Protein AF-A0A443RTS2-F1 (afdb_monomer_lite)

InterPro domains:
  IPR002569 Peptide methionine sulphoxide reductase MsrA domain [PF01625] (3-49)
  IPR036509 Peptide methionine sulphoxide reductase MsrA superfamily [G3DSA:3.30.1060.10] (1-105)

Organism: NCBI:txid299467

Foldseek 3Di:
DDPVQVVDPDHDPDDDDDDDDDDDDDLCVQLVLCVVVVVLVVVVVQDSVCCNVDPVNVVLSVLLVLPDDLVRLVVVCVVVVNDPVNSVSSVVSNVVVVCVVVVVD

Structure (mmCIF, N/CA/C/O backbone):
data_AF-A0A443RTS2-F1
#
_entry.id   AF-A0A443RTS2-F1
#
loop_
_atom_site.group_PDB
_atom_site.id
_atom_site.type_symbol
_atom_site.label_atom_id
_atom_site.label_alt_id
_atom_site.label_comp_id
_atom_site.label_asym_id
_atom_site.label_entity_id
_atom_site.label_seq_id
_atom_site.pdbx_PDB_ins_code
_atom_site.Cartn_x
_atom_site.Cartn_y
_atom_site.Cartn_z
_atom_site.occupancy
_atom_site.B_iso_or_equiv
_atom_site.auth_seq_id
_atom_site.auth_comp_id
_atom_site.auth_asym_id
_atom_site.auth_atom_id
_atom_site.pdbx_PDB_model_num
ATOM 1 N N . MET A 1 1 ? 28.477 8.023 -22.417 1.00 58.47 1 MET A N 1
ATOM 2 C CA . MET A 1 1 ? 28.130 7.795 -20.995 1.00 58.47 1 MET A CA 1
ATOM 3 C C . MET A 1 1 ? 27.649 9.094 -20.370 1.00 58.47 1 MET A C 1
ATOM 5 O O . MET A 1 1 ? 28.337 10.105 -20.501 1.00 58.47 1 MET A O 1
ATOM 9 N N . THR A 1 2 ? 26.483 9.078 -19.724 1.00 67.88 2 THR A N 1
ATOM 10 C CA . THR A 1 2 ? 25.931 10.220 -18.971 1.00 67.88 2 THR A CA 1
ATOM 11 C C . THR A 1 2 ? 26.796 10.544 -17.741 1.00 67.88 2 THR A C 1
ATOM 13 O O . THR A 1 2 ? 27.554 9.694 -17.273 1.00 67.88 2 THR A O 1
ATOM 16 N N . LYS A 1 3 ? 26.722 11.777 -17.208 1.00 69.69 3 LYS A N 1
ATOM 17 C CA . LYS A 1 3 ? 27.511 12.218 -16.030 1.00 69.69 3 LYS A CA 1
ATOM 18 C C . LYS A 1 3 ? 27.351 11.281 -14.817 1.00 69.69 3 LYS A C 1
ATOM 20 O O . LYS A 1 3 ? 28.339 10.981 -14.158 1.00 69.69 3 LYS A O 1
ATOM 25 N N . GLU A 1 4 ? 26.144 10.767 -14.592 1.00 72.62 4 GLU A N 1
ATOM 26 C CA . GLU A 1 4 ? 25.805 9.773 -13.557 1.00 72.62 4 GLU A CA 1
ATOM 27 C C . GLU A 1 4 ? 26.571 8.447 -13.715 1.00 72.62 4 GLU A C 1
ATOM 29 O O . GLU A 1 4 ? 27.114 7.917 -12.751 1.00 72.62 4 GLU A O 1
ATOM 34 N N . GLN A 1 5 ? 26.707 7.930 -14.941 1.00 66.44 5 GLN A N 1
ATOM 35 C CA . GLN A 1 5 ? 27.387 6.652 -15.196 1.00 66.44 5 GLN A CA 1
ATOM 36 C C . GLN A 1 5 ? 28.891 6.707 -14.902 1.00 66.44 5 GLN A C 1
ATOM 38 O O . GLN A 1 5 ? 29.490 5.684 -14.596 1.00 66.44 5 GLN A O 1
ATOM 43 N N . LYS A 1 6 ? 29.506 7.895 -14.969 1.00 69.69 6 LYS A N 1
ATOM 44 C CA . LYS A 1 6 ? 30.932 8.089 -14.659 1.00 69.69 6 LYS A CA 1
ATOM 45 C C . LYS A 1 6 ? 31.234 8.047 -13.154 1.00 69.69 6 LYS A C 1
ATOM 47 O O . LYS A 1 6 ? 32.394 7.916 -12.781 1.00 69.69 6 LYS A O 1
ATOM 52 N N . LYS A 1 7 ? 30.212 8.170 -12.297 1.00 74.75 7 LYS A N 1
ATOM 53 C CA . LYS A 1 7 ? 30.345 8.175 -10.830 1.00 74.75 7 LYS A CA 1
ATOM 54 C C . LYS A 1 7 ? 30.598 6.778 -10.253 1.00 74.75 7 LYS A C 1
ATOM 56 O O . LYS A 1 7 ? 31.190 6.655 -9.184 1.00 74.75 7 LYS A O 1
ATOM 61 N N . TYR A 1 8 ? 30.162 5.728 -10.946 1.00 72.25 8 TYR A N 1
ATOM 62 C CA . TYR A 1 8 ? 30.208 4.355 -10.451 1.00 72.25 8 TYR A CA 1
ATOM 63 C C . TYR A 1 8 ? 31.317 3.560 -11.146 1.00 72.25 8 TYR A C 1
ATOM 65 O O . TYR A 1 8 ? 31.411 3.540 -12.368 1.00 72.25 8 TYR A O 1
ATOM 73 N N . ARG A 1 9 ? 32.159 2.877 -10.356 1.00 67.75 9 ARG A N 1
ATOM 74 C CA . ARG A 1 9 ? 33.261 2.034 -10.865 1.00 67.75 9 ARG A CA 1
ATOM 75 C C . ARG A 1 9 ? 32.784 0.766 -11.586 1.00 67.75 9 ARG A C 1
ATOM 77 O O . ARG A 1 9 ? 33.557 0.177 -12.331 1.00 67.75 9 ARG A O 1
ATOM 84 N N . ARG A 1 10 ? 31.547 0.320 -11.336 1.00 72.81 10 ARG A N 1
ATOM 85 C CA . ARG A 1 10 ? 30.946 -0.857 -11.981 1.00 72.81 10 ARG A CA 1
ATOM 86 C C . ARG A 1 10 ? 30.140 -0.423 -13.198 1.00 72.81 10 ARG A C 1
ATOM 88 O O . ARG A 1 10 ? 29.388 0.546 -13.123 1.00 72.81 10 ARG A O 1
ATOM 95 N N . THR A 1 11 ? 30.271 -1.163 -14.293 1.00 72.12 11 THR A N 1
ATOM 96 C CA . THR A 1 11 ? 29.469 -0.955 -15.500 1.00 72.12 11 THR A CA 1
ATOM 97 C C . THR A 1 11 ? 27.991 -1.148 -15.177 1.00 72.12 11 THR A C 1
ATOM 99 O O . THR A 1 11 ? 27.572 -2.230 -14.771 1.00 72.12 11 THR A O 1
ATOM 102 N N . ASN A 1 12 ? 27.191 -0.102 -15.372 1.00 68.69 12 ASN A N 1
ATOM 103 C CA . ASN A 1 12 ? 25.740 -0.200 -15.275 1.00 68.69 12 ASN A CA 1
ATOM 104 C C . ASN A 1 12 ? 25.206 -0.926 -16.518 1.00 68.69 12 ASN A C 1
ATOM 106 O O . ASN A 1 12 ? 25.257 -0.375 -17.617 1.00 68.69 12 ASN A O 1
ATOM 110 N N . VAL A 1 13 ? 24.675 -2.140 -16.350 1.00 80.06 13 VAL A N 1
ATOM 111 C CA . VAL A 1 13 ? 24.025 -2.914 -17.425 1.00 80.06 13 VAL A CA 1
ATOM 112 C C . VAL 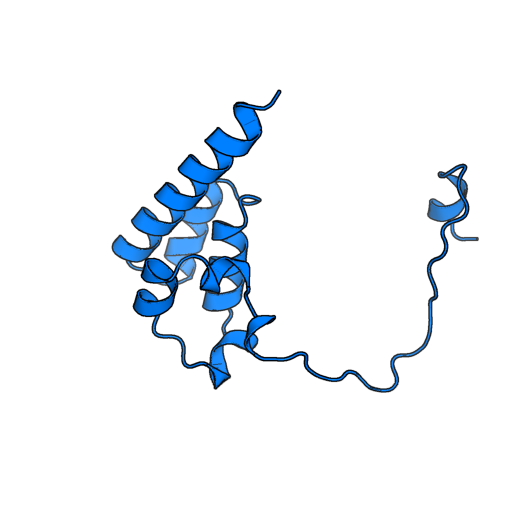A 1 13 ? 22.547 -2.509 -17.517 1.00 80.06 13 VAL A C 1
ATOM 114 O O . VAL A 1 13 ? 21.648 -3.295 -17.242 1.00 80.06 13 VAL A O 1
ATOM 117 N N . ILE A 1 14 ? 22.288 -1.235 -17.825 1.00 82.38 14 ILE A N 1
ATOM 118 C CA . ILE A 1 14 ? 20.929 -0.721 -18.050 1.00 82.38 14 ILE A CA 1
ATOM 119 C C . ILE A 1 14 ? 20.698 -0.638 -19.555 1.00 82.38 14 ILE A C 1
ATOM 121 O O . ILE A 1 14 ? 21.434 0.050 -20.262 1.00 82.38 14 ILE A O 1
ATOM 125 N N . VAL A 1 15 ? 19.658 -1.316 -20.031 1.00 84.88 15 VAL A N 1
ATOM 126 C CA . VAL A 1 15 ? 19.239 -1.292 -21.434 1.00 84.88 15 VAL A CA 1
ATOM 127 C C . VAL A 1 15 ? 18.149 -0.234 -21.599 1.00 84.88 15 VAL A C 1
ATOM 129 O O . VAL A 1 15 ? 17.098 -0.319 -20.970 1.00 84.88 15 VAL A O 1
ATOM 132 N N . ILE A 1 16 ? 18.408 0.775 -22.432 1.00 89.25 16 ILE A N 1
ATOM 133 C CA . ILE A 1 16 ? 17.445 1.830 -22.774 1.00 89.25 16 ILE A CA 1
ATOM 134 C C . ILE A 1 16 ? 16.928 1.525 -24.178 1.00 89.25 16 ILE A C 1
ATOM 136 O O . ILE A 1 16 ? 17.660 1.685 -25.152 1.00 89.25 16 ILE A O 1
ATOM 140 N N . ILE A 1 17 ? 15.686 1.057 -24.273 1.00 92.31 17 ILE A N 1
ATOM 141 C CA . ILE A 1 17 ? 15.027 0.679 -25.531 1.00 92.31 17 ILE A CA 1
ATOM 142 C C . ILE A 1 17 ? 13.634 1.312 -25.609 1.00 92.31 17 ILE A C 1
ATOM 144 O O . ILE A 1 17 ? 13.033 1.579 -24.564 1.00 92.31 17 ILE A O 1
ATOM 148 N N . PRO A 1 18 ? 13.104 1.564 -26.820 1.00 94.88 18 PRO A N 1
ATOM 149 C CA . PRO A 1 18 ? 11.726 2.009 -26.977 1.00 94.88 18 PRO A CA 1
ATOM 150 C C . PRO A 1 18 ? 10.755 0.957 -26.430 1.00 94.88 18 PRO A C 1
ATOM 152 O O . PRO A 1 18 ? 10.968 -0.248 -26.580 1.00 94.88 18 PRO A O 1
ATOM 155 N N . ILE A 1 19 ? 9.673 1.421 -25.804 1.00 93.19 19 ILE A N 1
ATOM 156 C CA . ILE A 1 19 ? 8.603 0.535 -25.351 1.00 93.19 19 ILE A CA 1
ATOM 157 C C . ILE A 1 19 ? 7.850 -0.017 -26.567 1.00 93.19 19 ILE A C 1
ATOM 159 O O . ILE A 1 19 ? 7.443 0.741 -27.443 1.00 93.19 19 ILE A O 1
ATOM 163 N N . VAL A 1 20 ? 7.690 -1.339 -26.625 1.00 93.00 20 VAL A N 1
ATOM 164 C CA . VAL A 1 20 ? 6.974 -2.033 -27.710 1.00 93.00 20 VAL A CA 1
ATOM 165 C C . VAL A 1 20 ? 5.629 -2.555 -27.229 1.00 93.00 20 VAL A C 1
ATOM 167 O O . VAL A 1 20 ? 4.583 -2.039 -27.606 1.00 93.00 20 VAL A O 1
ATOM 170 N N . THR A 1 21 ? 5.633 -3.554 -26.351 1.00 94.75 21 THR A N 1
ATOM 171 C CA . THR A 1 21 ? 4.409 -4.109 -25.772 1.00 94.75 21 THR A CA 1
ATOM 172 C C . THR A 1 21 ? 4.640 -4.378 -24.299 1.00 94.75 21 THR A C 1
ATOM 174 O O . THR A 1 21 ? 5.655 -4.958 -23.918 1.00 94.75 21 THR A O 1
ATOM 177 N N . PHE A 1 22 ? 3.696 -3.937 -23.473 1.00 92.56 22 PHE A N 1
ATOM 178 C CA . PHE A 1 22 ? 3.682 -4.196 -22.042 1.00 92.56 22 PHE A CA 1
ATOM 179 C C . PHE A 1 22 ? 2.505 -5.116 -21.730 1.00 92.56 22 PHE A C 1
ATOM 181 O O . PHE A 1 22 ? 1.353 -4.744 -21.949 1.00 92.56 22 PHE A O 1
ATOM 188 N N . TYR A 1 23 ? 2.798 -6.317 -21.239 1.00 92.00 23 TYR A N 1
ATOM 189 C CA . TYR A 1 23 ? 1.783 -7.284 -20.834 1.00 92.00 23 TYR A CA 1
ATOM 190 C C . TYR A 1 23 ? 1.503 -7.130 -19.343 1.00 92.00 23 TYR A C 1
ATOM 192 O O . TYR A 1 23 ? 2.430 -7.095 -18.531 1.00 92.00 23 TYR A O 1
ATOM 200 N N . GLU A 1 24 ? 0.226 -7.037 -18.971 1.00 89.25 24 GLU A N 1
ATOM 201 C CA . GLU A 1 24 ? -0.139 -7.037 -17.559 1.00 89.25 24 GLU A CA 1
ATOM 202 C C . GLU A 1 24 ? 0.222 -8.376 -16.911 1.00 89.25 24 GLU A C 1
ATOM 204 O O . GLU A 1 24 ? -0.125 -9.442 -17.415 1.00 89.25 24 GLU A O 1
ATOM 209 N N . ALA A 1 25 ? 0.885 -8.312 -15.757 1.00 89.00 25 ALA A N 1
ATOM 210 C CA . ALA A 1 25 ? 1.136 -9.488 -14.936 1.00 89.00 25 ALA A CA 1
ATOM 211 C C . ALA A 1 25 ? -0.161 -10.031 -14.307 1.00 89.00 25 ALA A C 1
ATOM 213 O O . ALA A 1 25 ? -1.168 -9.324 -14.183 1.00 89.00 25 ALA A O 1
ATOM 214 N N . GLU A 1 26 ? -0.099 -11.278 -13.842 1.00 87.00 26 GLU A N 1
ATOM 215 C CA . GLU A 1 26 ? -1.210 -11.957 -13.178 1.00 87.00 26 GLU A CA 1
ATOM 216 C C . GLU A 1 26 ? -1.719 -11.216 -11.930 1.00 87.00 26 GLU A C 1
ATOM 218 O O . GLU A 1 26 ? -0.996 -10.481 -11.246 1.00 87.00 26 GLU A O 1
ATOM 223 N N . ASP A 1 27 ? -2.991 -11.440 -11.597 1.00 84.56 27 ASP A N 1
ATOM 224 C CA . ASP A 1 27 ? -3.704 -10.671 -10.575 1.00 84.56 27 ASP A CA 1
ATOM 225 C C . ASP A 1 27 ? -3.076 -10.718 -9.183 1.00 84.56 27 ASP A C 1
ATOM 227 O O . ASP A 1 27 ? -3.165 -9.738 -8.432 1.00 84.56 27 ASP A O 1
ATOM 231 N N . TYR A 1 28 ? -2.426 -11.825 -8.829 1.00 82.50 28 TYR A N 1
ATOM 232 C CA . TYR A 1 28 ? -1.796 -11.982 -7.522 1.00 82.50 28 TYR A CA 1
ATOM 233 C C . TYR A 1 28 ? -0.522 -11.135 -7.366 1.00 82.50 28 TYR A C 1
ATOM 235 O O . TYR A 1 28 ? -0.180 -10.772 -6.240 1.00 82.50 28 TYR A O 1
ATOM 243 N N . HIS A 1 29 ? 0.150 -10.760 -8.463 1.00 84.25 29 HIS A N 1
ATOM 244 C CA . HIS A 1 29 ? 1.317 -9.869 -8.424 1.00 84.25 29 HIS A CA 1
ATOM 245 C C . HIS A 1 29 ? 0.926 -8.410 -8.155 1.00 84.25 29 HIS A C 1
ATOM 247 O O . HIS A 1 29 ? 1.709 -7.621 -7.620 1.00 84.25 29 HIS A O 1
ATOM 253 N N . LYS A 1 30 ? -0.307 -8.031 -8.497 1.00 87.50 30 LYS A N 1
ATOM 254 C CA . LYS A 1 30 ? -0.799 -6.660 -8.348 1.00 87.50 30 LYS A CA 1
ATOM 255 C C . LYS A 1 30 ? -1.102 -6.361 -6.875 1.00 87.50 30 LYS A C 1
ATOM 257 O O . LYS A 1 30 ? -1.898 -7.058 -6.247 1.00 87.50 30 LYS A O 1
ATOM 262 N N . LYS A 1 31 ? -0.498 -5.285 -6.344 1.00 85.62 31 LYS A N 1
ATOM 263 C CA . LYS A 1 31 ? -0.649 -4.815 -4.946 1.00 85.62 31 LYS A CA 1
ATOM 264 C C . LYS A 1 31 ? -0.365 -5.917 -3.909 1.00 85.62 31 LYS A C 1
ATOM 266 O O . LYS A 1 31 ? -1.111 -6.102 -2.949 1.00 85.62 31 LYS A O 1
ATOM 271 N N . PHE A 1 32 ? 0.716 -6.663 -4.140 1.00 88.56 32 PHE A N 1
ATOM 272 C CA . PHE A 1 32 ? 1.084 -7.851 -3.369 1.00 88.56 32 PHE A CA 1
ATOM 273 C C . PHE A 1 32 ? 1.129 -7.612 -1.855 1.00 88.56 32 PHE A C 1
ATOM 275 O O . PHE A 1 32 ? 0.540 -8.388 -1.109 1.00 88.56 32 PHE A O 1
ATOM 282 N N . GLN A 1 33 ? 1.756 -6.523 -1.400 1.00 88.56 33 GLN A N 1
ATOM 283 C CA . GLN A 1 33 ? 1.903 -6.240 0.032 1.00 88.56 33 GLN A CA 1
ATOM 284 C C . GLN A 1 33 ? 0.542 -6.043 0.703 1.00 88.56 33 GLN A C 1
ATOM 286 O O . GLN A 1 33 ? 0.256 -6.655 1.727 1.00 88.56 33 GLN A O 1
ATOM 291 N N . LEU A 1 34 ? -0.364 -5.291 0.071 1.00 88.12 34 LEU A N 1
ATOM 292 C CA . LEU A 1 34 ? -1.732 -5.135 0.565 1.00 88.12 34 LEU A CA 1
ATOM 293 C C . LEU A 1 34 ? -2.484 -6.474 0.635 1.00 88.12 34 LEU A C 1
ATOM 295 O O . LEU A 1 34 ? -3.210 -6.716 1.598 1.00 88.12 34 LEU A O 1
ATOM 299 N N . ARG A 1 35 ? -2.292 -7.364 -0.348 1.00 86.88 35 ARG A N 1
ATOM 300 C CA . ARG A 1 35 ? -2.931 -8.693 -0.373 1.00 86.88 35 ARG A CA 1
ATOM 301 C C . ARG A 1 35 ? -2.465 -9.610 0.761 1.00 86.88 35 ARG A C 1
ATOM 303 O O . ARG A 1 35 ? -3.268 -10.420 1.224 1.00 86.88 35 ARG A O 1
ATOM 310 N N . GLN A 1 36 ? -1.224 -9.469 1.238 1.00 88.00 36 GLN A N 1
ATOM 311 C CA . GLN A 1 36 ? -0.731 -10.226 2.399 1.00 88.00 36 GLN A CA 1
ATOM 312 C C . GLN A 1 36 ? -1.482 -9.860 3.690 1.00 88.00 36 GLN A C 1
ATOM 314 O O . GLN A 1 36 ? -1.639 -10.685 4.590 1.00 88.00 36 GLN A O 1
ATOM 319 N N . HIS A 1 37 ? -2.042 -8.652 3.761 1.00 87.56 37 HIS A N 1
ATOM 320 C CA . HIS A 1 37 ? -2.839 -8.183 4.891 1.00 87.56 37 HIS A CA 1
ATOM 321 C C . HIS A 1 37 ? -4.339 -8.369 4.633 1.00 87.56 37 HIS A C 1
ATOM 323 O O . HIS A 1 37 ? -5.086 -7.402 4.483 1.00 87.56 37 HIS A O 1
ATOM 329 N N . GLN A 1 38 ? -4.808 -9.626 4.621 1.00 83.88 38 GLN A N 1
ATOM 330 C CA . GLN A 1 38 ? -6.193 -9.966 4.251 1.00 83.88 38 GLN A CA 1
ATOM 331 C C . GLN A 1 38 ? -7.272 -9.193 5.027 1.00 83.88 38 GLN A C 1
ATOM 333 O O . GLN A 1 38 ? -8.320 -8.884 4.461 1.00 83.88 38 GLN A O 1
ATOM 338 N N . LYS A 1 39 ? -7.041 -8.885 6.311 1.00 84.81 39 LYS A N 1
ATOM 339 C CA . LYS A 1 39 ? -7.988 -8.108 7.129 1.00 84.81 39 LYS A CA 1
ATOM 340 C C . LYS A 1 39 ? -8.184 -6.703 6.567 1.00 84.81 39 LYS A C 1
ATOM 342 O O . LYS A 1 39 ? -9.322 -6.288 6.371 1.00 84.81 39 LYS A O 1
ATOM 347 N N . LEU A 1 40 ? -7.088 -6.013 6.261 1.00 84.88 40 LEU A N 1
ATOM 348 C CA . LEU A 1 40 ? -7.119 -4.698 5.636 1.00 84.88 40 LEU A CA 1
ATOM 349 C C . LEU A 1 40 ? -7.690 -4.795 4.216 1.00 84.88 40 LEU A C 1
ATOM 351 O O . LEU A 1 40 ? -8.640 -4.092 3.898 1.00 84.88 40 LEU A O 1
ATOM 355 N N . PHE A 1 41 ? -7.201 -5.730 3.397 1.00 85.44 41 PHE A N 1
ATOM 356 C CA . PHE A 1 41 ? -7.650 -5.902 2.011 1.00 85.44 41 PHE A CA 1
ATOM 357 C C . PHE A 1 41 ? -9.171 -6.097 1.889 1.00 85.44 41 PHE A C 1
ATOM 359 O O . PHE A 1 41 ? -9.811 -5.464 1.053 1.00 85.44 41 PHE A O 1
ATOM 366 N N . LYS A 1 42 ? -9.774 -6.921 2.760 1.00 83.56 42 LYS A N 1
ATOM 367 C CA . LYS A 1 42 ? -11.231 -7.138 2.791 1.00 83.56 42 LYS A CA 1
ATOM 368 C C . LYS A 1 42 ? -12.013 -5.892 3.222 1.00 83.56 42 LYS A C 1
ATOM 370 O O . LYS A 1 42 ? -13.144 -5.713 2.779 1.00 83.56 42 LYS A O 1
ATOM 375 N N . ARG A 1 43 ? -11.435 -5.042 4.077 1.00 80.56 43 ARG A N 1
ATOM 376 C CA . ARG A 1 43 ? -12.087 -3.831 4.607 1.00 80.56 43 ARG A CA 1
ATOM 377 C C . ARG A 1 43 ? -12.129 -2.685 3.601 1.00 80.56 43 ARG A C 1
ATOM 379 O O . ARG A 1 43 ? -13.156 -2.026 3.508 1.00 80.56 43 ARG A O 1
ATOM 386 N N . VAL A 1 44 ? -11.079 -2.517 2.792 1.00 76.06 44 VAL A N 1
ATOM 387 C CA . VAL A 1 44 ? -11.039 -1.459 1.764 1.00 76.06 44 VAL A CA 1
ATOM 388 C C . VAL A 1 44 ? -12.039 -1.736 0.618 1.00 76.06 44 VAL A C 1
ATOM 390 O O . VAL A 1 44 ? -12.346 -0.833 -0.148 1.00 76.06 44 VAL A O 1
ATOM 393 N N . LYS A 1 45 ? -12.606 -2.956 0.517 1.00 72.62 45 LYS A N 1
ATOM 394 C CA . LYS A 1 45 ? -13.685 -3.343 -0.426 1.00 72.62 45 LYS A CA 1
ATOM 395 C C . LYS A 1 45 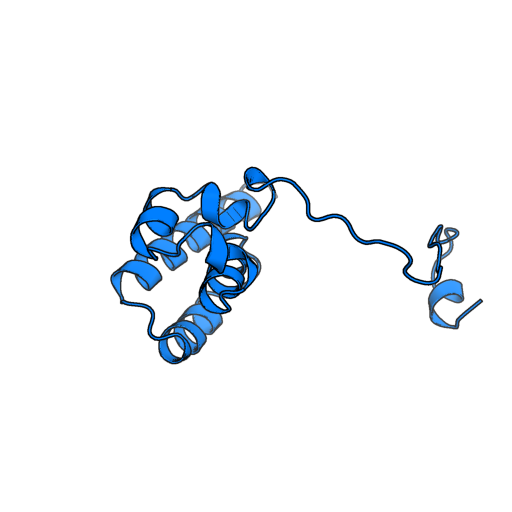? -13.441 -2.924 -1.888 1.00 7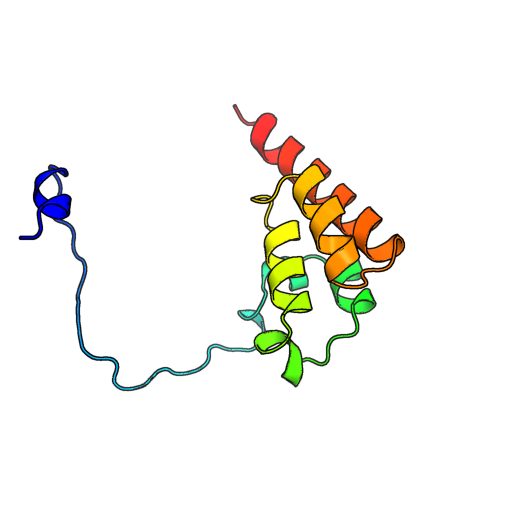2.62 45 LYS A C 1
ATOM 397 O O . LYS A 1 45 ? -14.379 -2.634 -2.623 1.00 72.62 45 LYS A O 1
ATOM 402 N N . ILE A 1 46 ? -12.185 -2.905 -2.323 1.00 75.31 46 ILE A N 1
ATOM 403 C CA . ILE A 1 46 ? -11.842 -2.554 -3.703 1.00 75.31 46 ILE A CA 1
ATOM 404 C C . ILE A 1 46 ? -12.089 -3.776 -4.581 1.00 75.31 46 ILE A C 1
ATOM 406 O O . ILE A 1 46 ? -11.533 -4.847 -4.317 1.00 75.31 46 ILE A O 1
ATOM 410 N N . ASP A 1 47 ? -12.915 -3.620 -5.616 1.00 74.56 47 ASP A N 1
ATOM 411 C CA . ASP A 1 47 ? -13.126 -4.687 -6.588 1.00 74.56 47 ASP A CA 1
ATOM 412 C C . ASP A 1 47 ? -11.797 -5.034 -7.279 1.00 74.56 47 ASP A C 1
ATOM 414 O O . ASP A 1 47 ? -10.943 -4.177 -7.523 1.00 74.56 47 ASP A O 1
ATOM 418 N N . ARG A 1 48 ? -11.596 -6.315 -7.603 1.00 71.19 48 ARG A N 1
ATOM 419 C CA . ARG A 1 48 ? -10.342 -6.815 -8.189 1.00 71.19 48 ARG A CA 1
ATOM 420 C C . ARG A 1 48 ? -9.982 -6.067 -9.472 1.00 71.19 48 ARG A C 1
ATOM 422 O O . ARG A 1 48 ? -8.803 -5.816 -9.706 1.00 71.19 48 ARG A O 1
ATOM 429 N N . LYS A 1 49 ? -10.994 -5.675 -10.252 1.00 73.50 49 LYS A N 1
ATOM 430 C CA . LYS A 1 49 ? -10.848 -4.926 -11.508 1.00 73.50 49 LYS A CA 1
ATOM 431 C C . LYS A 1 49 ? -10.335 -3.497 -11.294 1.00 73.50 49 LYS A C 1
ATOM 433 O O . LYS A 1 49 ? -9.566 -2.997 -12.112 1.00 73.50 49 LYS A O 1
ATOM 438 N N . ASP A 1 50 ? -10.675 -2.880 -10.164 1.00 77.94 50 ASP A N 1
ATOM 439 C CA . ASP A 1 50 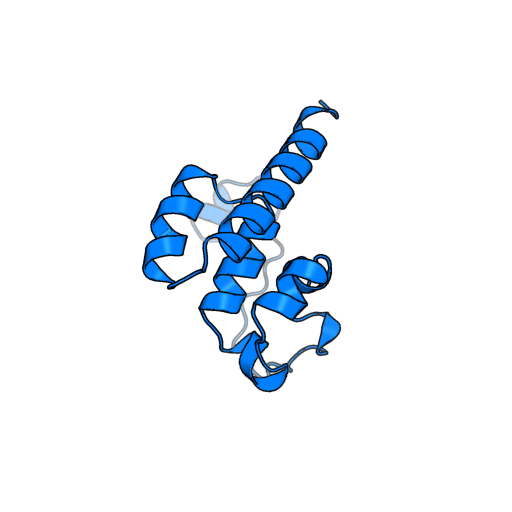? -10.308 -1.497 -9.842 1.00 77.94 50 ASP A CA 1
ATOM 440 C C . ASP A 1 50 ? -9.050 -1.393 -8.972 1.00 77.94 50 ASP A C 1
ATOM 442 O O . ASP A 1 50 ? -8.480 -0.314 -8.817 1.00 77.94 50 ASP A O 1
ATOM 446 N N . LEU A 1 51 ? -8.538 -2.514 -8.458 1.00 80.88 51 LEU A N 1
ATOM 447 C CA . LEU A 1 51 ? -7.355 -2.559 -7.591 1.00 80.88 51 LEU A CA 1
ATOM 448 C C . LEU A 1 51 ? -6.086 -1.970 -8.236 1.00 80.88 51 LEU A C 1
ATOM 450 O O . LEU A 1 51 ? -5.199 -1.437 -7.557 1.00 80.88 51 LEU A O 1
ATOM 454 N N . ILE A 1 52 ? -5.967 -2.074 -9.559 1.00 79.44 52 ILE A N 1
ATOM 455 C CA . ILE A 1 52 ? -4.836 -1.505 -10.300 1.00 79.44 52 ILE A CA 1
ATOM 456 C C . ILE A 1 52 ? -4.978 0.013 -10.394 1.00 79.44 52 ILE A C 1
ATOM 458 O O . ILE A 1 52 ? -3.999 0.718 -10.153 1.00 79.44 52 ILE A O 1
ATOM 462 N N . LYS A 1 53 ? -6.194 0.482 -10.697 1.00 82.94 53 LYS A N 1
ATOM 463 C CA . LYS A 1 53 ? -6.527 1.873 -11.028 1.00 82.94 53 LYS A CA 1
ATOM 464 C C . LYS A 1 53 ? -6.804 2.743 -9.798 1.00 82.94 53 LYS A C 1
ATOM 466 O O . LYS A 1 53 ? -6.688 3.960 -9.873 1.00 82.94 53 LYS A O 1
ATOM 471 N N . SER A 1 54 ? -7.149 2.134 -8.666 1.00 85.62 54 SER A N 1
ATOM 472 C CA . SER A 1 54 ? -7.485 2.845 -7.436 1.00 85.62 54 SER A CA 1
ATOM 473 C C . SER A 1 54 ? -6.258 3.509 -6.810 1.00 85.62 54 SER A C 1
ATOM 475 O O . SER A 1 54 ? -5.303 2.842 -6.396 1.00 85.62 54 SER A O 1
ATOM 477 N N . HIS A 1 55 ? -6.319 4.835 -6.677 1.00 86.06 55 HIS A N 1
ATOM 478 C CA . HIS A 1 55 ? -5.304 5.619 -5.976 1.00 86.06 55 HIS A CA 1
ATOM 479 C C . HIS A 1 55 ? -5.193 5.210 -4.497 1.00 86.06 55 HIS A C 1
ATOM 481 O O . HIS A 1 55 ? -4.090 5.036 -3.974 1.00 86.06 55 HIS A O 1
ATOM 487 N N . VAL A 1 56 ? -6.334 4.934 -3.857 1.00 85.12 56 VAL A N 1
ATOM 488 C CA . VAL A 1 56 ? -6.406 4.441 -2.474 1.00 85.12 56 VAL A CA 1
ATOM 489 C C . VAL A 1 56 ? -5.698 3.087 -2.340 1.00 85.12 56 VAL A C 1
ATOM 491 O O . VAL A 1 56 ? -4.910 2.903 -1.415 1.00 85.12 56 VAL A O 1
ATOM 494 N N . ALA A 1 57 ? -5.882 2.158 -3.291 1.00 86.56 57 ALA A N 1
ATOM 495 C CA . ALA A 1 57 ? -5.174 0.870 -3.283 1.00 86.56 57 ALA A CA 1
ATOM 496 C C . ALA A 1 57 ? -3.652 1.023 -3.410 1.00 86.56 57 ALA A C 1
ATOM 498 O O . ALA A 1 57 ? -2.897 0.259 -2.806 1.00 86.56 57 ALA A O 1
ATOM 499 N N . VAL A 1 58 ? -3.188 1.975 -4.228 1.00 88.44 58 VAL A N 1
ATOM 500 C CA . VAL A 1 58 ? -1.756 2.273 -4.393 1.00 88.44 58 VAL A CA 1
ATOM 501 C C . VAL A 1 58 ? -1.166 2.759 -3.077 1.00 88.44 58 VAL A C 1
ATOM 503 O O . VAL A 1 58 ? -0.174 2.194 -2.612 1.00 88.44 58 VAL A O 1
ATOM 506 N N . LYS A 1 59 ? -1.805 3.752 -2.455 1.00 88.38 59 LYS A N 1
ATOM 507 C CA . LYS A 1 59 ? -1.368 4.330 -1.184 1.00 88.38 59 LYS A CA 1
ATOM 508 C C . LYS A 1 59 ? -1.410 3.311 -0.050 1.00 88.38 59 LYS A C 1
ATOM 510 O O . LYS A 1 59 ? -0.396 3.108 0.608 1.00 88.38 59 LYS A O 1
ATOM 515 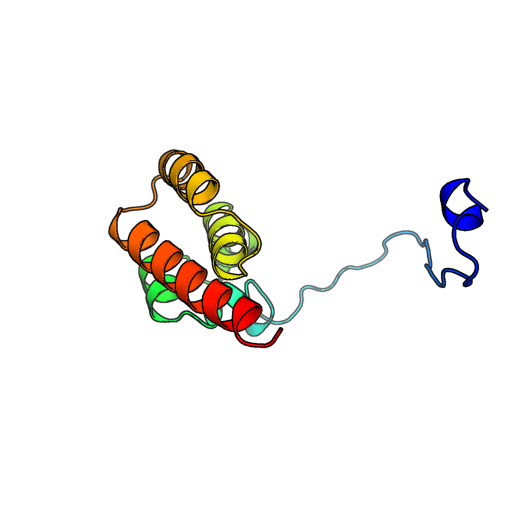N N . ALA A 1 60 ? -2.508 2.568 0.094 1.00 87.38 60 ALA A N 1
ATOM 516 C CA . ALA A 1 60 ? -2.625 1.509 1.094 1.00 87.38 60 ALA A CA 1
ATOM 517 C C . ALA A 1 60 ? -1.525 0.442 0.949 1.00 87.38 60 ALA A C 1
ATOM 519 O O . ALA A 1 60 ? -0.912 0.059 1.943 1.00 87.38 60 ALA A O 1
ATOM 520 N N . ASN A 1 61 ? -1.222 0.002 -0.281 1.00 88.69 61 ASN A N 1
ATOM 521 C CA . ASN A 1 61 ? -0.121 -0.930 -0.542 1.00 88.69 61 ASN A CA 1
ATOM 522 C C . ASN A 1 61 ? 1.250 -0.333 -0.185 1.00 88.69 61 ASN A C 1
ATOM 524 O O . ASN A 1 61 ? 2.097 -1.042 0.352 1.00 88.69 61 ASN A O 1
ATOM 528 N N . ALA A 1 62 ? 1.476 0.952 -0.464 1.00 88.00 62 ALA A N 1
ATOM 529 C CA . ALA A 1 62 ? 2.711 1.639 -0.094 1.00 88.00 62 ALA A CA 1
ATOM 530 C C . ALA A 1 62 ? 2.868 1.771 1.431 1.00 88.00 62 ALA A C 1
ATOM 532 O O . ALA A 1 62 ? 3.948 1.501 1.949 1.00 88.00 62 ALA A O 1
ATOM 533 N N . TYR A 1 63 ? 1.797 2.105 2.159 1.00 88.94 63 TYR A N 1
ATOM 534 C CA . TYR A 1 63 ? 1.833 2.223 3.618 1.00 88.94 63 TYR A CA 1
ATOM 535 C C . TYR A 1 63 ? 2.221 0.905 4.281 1.00 88.94 63 TYR A C 1
ATOM 537 O O . TYR A 1 63 ? 3.162 0.868 5.068 1.00 88.94 63 TYR A O 1
ATOM 545 N N . VAL A 1 64 ? 1.570 -0.200 3.903 1.00 88.12 64 VAL A N 1
ATOM 546 C CA . VAL A 1 64 ? 1.886 -1.518 4.481 1.00 88.12 64 VAL A CA 1
ATOM 547 C C . VAL A 1 64 ? 3.247 -2.068 4.046 1.00 88.12 64 VAL A C 1
ATOM 549 O O . VAL A 1 64 ? 3.738 -3.007 4.658 1.00 88.12 64 VAL A O 1
ATOM 552 N N . SER A 1 65 ? 3.883 -1.467 3.033 1.00 85.81 65 SER A N 1
ATOM 553 C CA . SER A 1 65 ? 5.258 -1.805 2.637 1.00 85.81 65 SER A CA 1
ATOM 554 C C . SER A 1 65 ? 6.315 -1.252 3.607 1.00 85.81 65 SER A C 1
ATOM 556 O O . SER A 1 65 ? 7.479 -1.612 3.484 1.00 85.81 65 SER A O 1
ATOM 558 N N . GLY A 1 66 ? 5.942 -0.381 4.556 1.00 82.25 66 GLY A N 1
ATOM 559 C CA . GLY A 1 66 ? 6.824 0.082 5.638 1.00 82.25 66 GLY A CA 1
ATOM 560 C C . GLY A 1 66 ? 7.744 1.262 5.301 1.00 82.25 66 GLY A C 1
ATOM 561 O O . GLY A 1 66 ? 8.481 1.716 6.168 1.00 82.25 66 GLY A O 1
ATOM 562 N N . PHE A 1 67 ? 7.684 1.805 4.082 1.00 80.00 67 PHE A N 1
ATOM 563 C CA . PHE A 1 67 ? 8.535 2.927 3.647 1.00 80.00 67 PHE A CA 1
ATOM 564 C C . PHE A 1 67 ? 7.947 4.318 3.937 1.00 80.00 67 PHE A C 1
ATOM 566 O O . PHE A 1 67 ? 8.521 5.329 3.536 1.00 80.00 67 PHE A O 1
ATOM 573 N N . VAL A 1 68 ? 6.790 4.390 4.599 1.00 83.06 68 VAL A N 1
ATOM 574 C CA . VAL A 1 68 ? 6.077 5.643 4.882 1.00 83.06 68 VAL A CA 1
ATOM 575 C C . VAL A 1 68 ? 5.984 5.840 6.392 1.00 83.06 68 VAL A C 1
ATOM 577 O O . VAL A 1 68 ? 5.619 4.919 7.120 1.00 83.06 68 VAL A O 1
ATOM 580 N N . SER A 1 69 ? 6.321 7.039 6.872 1.00 84.19 69 SER A N 1
ATOM 581 C CA . SER A 1 69 ? 6.260 7.357 8.301 1.00 84.19 69 SER A CA 1
ATOM 582 C C . SER A 1 69 ? 4.816 7.414 8.802 1.00 84.19 69 SER A C 1
ATOM 584 O O . SER A 1 69 ? 3.899 7.763 8.058 1.00 84.19 69 SER A O 1
ATOM 586 N N . VAL A 1 70 ? 4.612 7.129 10.092 1.00 85.25 70 VAL A N 1
ATOM 587 C CA . VAL A 1 70 ? 3.280 7.199 10.717 1.00 85.25 70 VAL A CA 1
ATOM 588 C C . VAL A 1 70 ? 2.661 8.586 10.522 1.00 85.25 70 VAL A C 1
ATOM 590 O O . VAL A 1 70 ? 1.537 8.668 10.047 1.00 85.25 70 VAL A O 1
ATOM 593 N N . ASN A 1 71 ? 3.414 9.663 10.765 1.00 86.25 71 ASN A N 1
ATOM 594 C CA . ASN A 1 71 ? 2.927 11.039 10.596 1.00 86.25 71 ASN A CA 1
ATOM 595 C C . ASN A 1 71 ? 2.440 11.323 9.165 1.00 86.25 71 ASN A C 1
ATOM 597 O O . ASN A 1 71 ? 1.425 11.993 8.976 1.00 86.25 71 ASN A O 1
ATOM 601 N N . GLN A 1 72 ? 3.142 10.800 8.155 1.00 86.06 72 GLN A N 1
ATOM 602 C CA . GLN A 1 72 ? 2.737 10.958 6.759 1.00 86.06 72 GLN A CA 1
ATOM 603 C C . GLN A 1 72 ? 1.449 10.180 6.465 1.00 86.06 72 GLN A C 1
ATOM 605 O O . GLN A 1 72 ? 0.560 10.708 5.800 1.00 86.06 72 GLN A O 1
ATOM 610 N N . ILE A 1 73 ? 1.314 8.965 7.007 1.00 87.25 73 ILE A N 1
ATOM 611 C CA . ILE A 1 73 ? 0.083 8.170 6.900 1.00 87.25 73 ILE A CA 1
ATOM 612 C C . ILE A 1 73 ? -1.089 8.924 7.532 1.00 87.25 73 ILE A C 1
ATOM 614 O O . ILE A 1 73 ? -2.161 8.965 6.945 1.00 87.25 73 ILE A O 1
ATOM 618 N N . GLU A 1 74 ? -0.907 9.555 8.694 1.00 85.81 74 GLU A N 1
ATOM 619 C CA . GLU A 1 74 ? -1.993 10.290 9.355 1.00 85.81 74 GLU A CA 1
ATOM 620 C C . GLU A 1 74 ? -2.479 11.500 8.554 1.00 85.81 74 GLU A C 1
ATOM 622 O O . GLU A 1 74 ? -3.677 11.787 8.553 1.00 85.81 74 GLU A O 1
ATOM 627 N N . LYS A 1 75 ? -1.564 12.203 7.881 1.00 86.62 75 LYS A N 1
ATOM 628 C CA . LYS A 1 75 ? -1.902 13.345 7.031 1.00 86.62 75 LYS A CA 1
ATOM 629 C C . LYS A 1 75 ? -2.647 12.895 5.775 1.00 86.62 75 LYS A C 1
ATOM 631 O O . LYS A 1 75 ? -3.732 13.391 5.499 1.00 86.62 75 LYS A O 1
ATOM 636 N N . GLU A 1 76 ? -2.087 11.928 5.053 1.00 87.00 76 GLU A N 1
ATOM 637 C CA . GLU A 1 76 ? -2.653 11.459 3.785 1.00 87.00 76 GLU A CA 1
ATOM 638 C C . GLU A 1 76 ? -3.935 10.635 3.977 1.00 87.00 76 GLU A C 1
ATOM 640 O O . GLU A 1 76 ? -4.816 10.661 3.126 1.00 87.00 76 GLU A O 1
ATOM 645 N N . ALA A 1 77 ? -4.096 9.932 5.103 1.00 81.75 77 ALA A N 1
ATOM 646 C CA . ALA A 1 77 ? -5.317 9.175 5.386 1.00 81.75 77 ALA A CA 1
ATOM 647 C C . ALA A 1 77 ? -6.562 10.070 5.458 1.00 81.75 77 ALA A C 1
ATOM 649 O O . ALA A 1 77 ? -7.631 9.639 5.030 1.00 81.75 77 ALA A O 1
ATOM 650 N N . LYS A 1 78 ? -6.413 11.314 5.940 1.00 79.44 78 LYS A N 1
ATOM 651 C CA . LYS A 1 78 ? -7.487 12.319 5.920 1.00 79.44 78 LYS A CA 1
ATOM 652 C C . LYS A 1 78 ? -7.843 12.757 4.501 1.00 79.44 78 LYS A C 1
ATOM 654 O O . LYS A 1 78 ? -9.004 13.002 4.226 1.00 79.44 78 LYS A O 1
ATOM 659 N N . GLU A 1 79 ? -6.857 12.849 3.612 1.00 83.44 79 GLU A N 1
ATOM 660 C CA . GLU A 1 79 ? -7.059 13.239 2.207 1.00 83.44 79 GLU A CA 1
ATOM 661 C C . GLU A 1 79 ? -7.701 12.114 1.376 1.00 83.44 79 GLU A C 1
ATOM 663 O O . GLU A 1 79 ? -8.291 12.370 0.330 1.00 83.44 79 GLU A O 1
ATOM 668 N N . LEU A 1 80 ? -7.581 10.864 1.834 1.00 79.38 80 LEU A N 1
ATOM 669 C CA . LEU A 1 80 ? -8.082 9.664 1.157 1.00 79.38 80 LEU A CA 1
ATOM 670 C C . LEU A 1 80 ? -9.410 9.143 1.733 1.00 79.38 80 LEU A C 1
ATOM 672 O O . LEU A 1 80 ? -9.805 8.028 1.384 1.00 79.38 80 LEU A O 1
ATOM 676 N N . ASP A 1 81 ? -10.055 9.896 2.632 1.00 77.25 81 ASP A N 1
ATOM 677 C CA . ASP A 1 81 ? -11.270 9.497 3.362 1.00 77.25 81 ASP A CA 1
ATOM 678 C C . ASP A 1 81 ? -11.176 8.081 3.966 1.00 77.25 81 ASP A C 1
ATOM 680 O O . ASP A 1 81 ? -12.133 7.299 3.998 1.00 77.25 81 ASP A O 1
ATOM 684 N N . LEU A 1 82 ? -9.986 7.713 4.455 1.00 80.75 82 LEU A N 1
ATOM 685 C CA . LEU A 1 82 ? -9.799 6.438 5.134 1.00 80.75 82 LEU A CA 1
ATOM 686 C C . LEU A 1 82 ? -10.456 6.500 6.511 1.00 80.75 82 LEU A C 1
ATOM 688 O O . LEU A 1 82 ? -10.135 7.354 7.333 1.00 80.75 82 LEU A O 1
ATOM 692 N N . THR A 1 83 ? -11.338 5.540 6.788 1.00 83.62 83 THR A N 1
ATOM 693 C CA . THR A 1 83 ? -11.917 5.375 8.124 1.00 83.62 83 THR A CA 1
ATOM 694 C C . THR A 1 83 ? -10.831 5.143 9.181 1.00 83.62 83 THR A C 1
ATOM 696 O O . THR A 1 83 ? -9.767 4.577 8.901 1.00 83.62 83 THR A O 1
ATOM 699 N N . GLU A 1 84 ? -11.120 5.517 10.428 1.00 84.00 84 GLU A N 1
ATOM 700 C CA . GLU A 1 84 ? -10.209 5.295 11.561 1.00 84.00 84 GLU A CA 1
ATOM 701 C C . GLU A 1 84 ? -9.837 3.811 11.732 1.00 84.00 84 GLU A C 1
ATOM 703 O O . GLU A 1 84 ? -8.700 3.481 12.072 1.00 84.00 84 GLU A O 1
ATOM 708 N N . ASP A 1 85 ? -10.748 2.896 11.387 1.00 84.62 85 ASP A N 1
ATOM 709 C CA . ASP A 1 85 ? -10.488 1.454 11.378 1.00 84.62 85 ASP A CA 1
ATOM 710 C C . ASP A 1 85 ? -9.410 1.044 10.366 1.00 84.62 85 ASP A C 1
ATOM 712 O O . ASP A 1 85 ? -8.597 0.157 10.648 1.00 84.62 85 ASP A O 1
ATOM 716 N N . HIS A 1 86 ? -9.390 1.664 9.180 1.00 83.69 86 HIS A N 1
ATOM 717 C CA . HIS A 1 86 ? -8.331 1.440 8.196 1.00 83.69 86 HIS A CA 1
ATOM 718 C C . HIS A 1 86 ? -7.004 1.988 8.710 1.00 83.69 86 HIS A C 1
ATOM 720 O O . HIS A 1 86 ? -5.987 1.295 8.662 1.00 83.69 86 HIS A O 1
ATOM 726 N N . LYS A 1 87 ? -7.024 3.213 9.242 1.00 86.50 87 LYS A N 1
ATOM 727 C CA . LYS A 1 87 ? -5.838 3.895 9.763 1.00 86.50 87 LYS A CA 1
ATOM 728 C C . LYS A 1 87 ? -5.186 3.104 10.900 1.00 86.50 87 LYS A C 1
ATOM 730 O O . LYS A 1 87 ? -3.981 2.858 10.863 1.00 86.50 87 LYS A O 1
ATOM 735 N N . SER A 1 88 ? -5.978 2.657 11.871 1.00 88.06 88 SER A N 1
ATOM 736 C CA . SER A 1 88 ? -5.513 1.864 13.013 1.00 88.06 88 SER A CA 1
ATOM 737 C C . SER A 1 88 ? -4.827 0.564 12.575 1.00 88.06 88 SER A C 1
ATOM 739 O O . SER A 1 88 ? -3.719 0.257 13.025 1.00 88.06 88 SER A O 1
ATOM 741 N N . GLU A 1 89 ? -5.426 -0.165 11.627 1.00 87.69 89 GLU A N 1
ATOM 742 C CA . GLU A 1 89 ? -4.854 -1.413 11.109 1.00 87.69 89 GLU A CA 1
ATOM 743 C C . GLU A 1 89 ? -3.539 -1.162 10.349 1.00 87.69 89 GLU A C 1
ATOM 745 O O . GLU A 1 89 ? -2.562 -1.885 10.548 1.00 87.69 89 GLU A O 1
ATOM 750 N N . ILE A 1 90 ? -3.478 -0.106 9.529 1.00 88.06 90 ILE A N 1
ATOM 751 C CA . ILE A 1 90 ? -2.268 0.278 8.787 1.00 88.06 90 ILE A CA 1
ATOM 752 C C . ILE A 1 90 ? -1.135 0.646 9.751 1.00 88.06 90 ILE A C 1
ATOM 754 O O . ILE A 1 90 ? -0.026 0.133 9.615 1.00 88.06 90 ILE A O 1
ATOM 758 N N . ILE A 1 91 ? -1.405 1.474 10.763 1.00 87.38 91 ILE A N 1
ATOM 759 C CA . ILE A 1 91 ? -0.400 1.874 11.760 1.00 87.38 91 ILE A CA 1
ATOM 760 C C . ILE A 1 91 ? 0.107 0.658 12.539 1.00 87.38 91 ILE A C 1
ATOM 762 O O . ILE A 1 91 ? 1.306 0.551 12.804 1.00 87.38 91 ILE A O 1
ATOM 766 N N . LYS A 1 92 ? -0.779 -0.282 12.885 1.00 88.62 92 LYS A N 1
ATOM 767 C CA . LYS A 1 92 ? -0.397 -1.529 13.5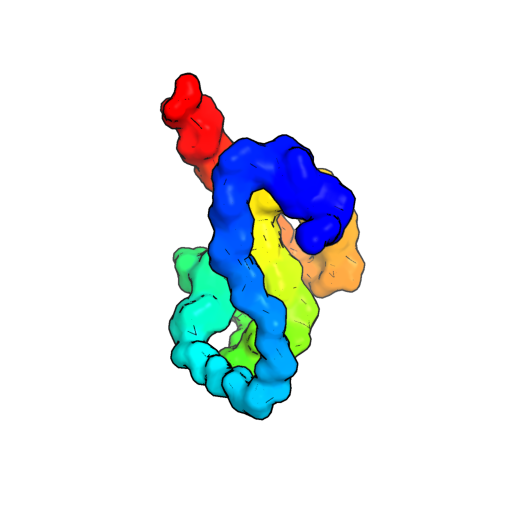55 1.00 88.62 92 LYS A CA 1
ATOM 768 C C . LYS A 1 92 ? 0.550 -2.369 12.695 1.00 88.62 92 LYS A C 1
ATOM 770 O O . LYS A 1 92 ? 1.557 -2.851 13.211 1.00 88.62 92 LYS A O 1
ATOM 775 N N . ILE A 1 93 ? 0.249 -2.518 11.402 1.00 86.94 93 ILE A N 1
ATOM 776 C CA . ILE A 1 93 ? 1.099 -3.237 10.442 1.00 86.94 93 ILE A CA 1
ATOM 777 C C . ILE A 1 93 ? 2.471 -2.564 10.329 1.00 86.94 93 ILE A C 1
ATOM 779 O O . ILE A 1 93 ? 3.490 -3.240 10.451 1.00 86.94 93 ILE A O 1
ATOM 783 N N . VAL A 1 94 ? 2.505 -1.239 10.163 1.00 85.88 94 VAL A N 1
ATOM 784 C CA . VAL A 1 94 ? 3.754 -0.476 10.024 1.00 85.88 94 VAL A CA 1
ATOM 785 C C . VAL A 1 94 ? 4.611 -0.589 11.281 1.00 85.88 94 VAL A C 1
ATOM 787 O O . VAL A 1 94 ? 5.785 -0.929 11.178 1.00 85.88 94 VAL A O 1
ATOM 790 N N . LYS A 1 95 ? 4.037 -0.401 12.478 1.00 83.50 95 LYS A N 1
ATOM 791 C CA . LYS A 1 95 ? 4.773 -0.555 13.745 1.00 83.50 95 LYS A CA 1
ATOM 792 C C . LYS A 1 95 ? 5.329 -1.971 13.920 1.00 83.50 95 LYS A C 1
ATOM 794 O O . LYS A 1 95 ? 6.481 -2.123 14.313 1.00 83.50 95 LYS A O 1
ATOM 799 N N . ALA A 1 96 ? 4.549 -3.003 13.588 1.00 81.25 96 ALA A N 1
ATOM 800 C CA . ALA A 1 96 ? 5.014 -4.390 13.636 1.00 81.25 96 ALA A CA 1
ATOM 801 C C . ALA A 1 96 ? 6.143 -4.673 12.623 1.00 81.25 96 ALA A C 1
ATOM 803 O O . ALA A 1 96 ? 7.077 -5.411 12.933 1.00 81.25 96 ALA A O 1
ATOM 804 N N . GLY A 1 97 ? 6.077 -4.077 11.429 1.00 73.38 97 GLY A N 1
ATOM 805 C CA . GLY A 1 97 ? 7.122 -4.163 10.406 1.00 73.38 97 GLY A CA 1
ATOM 806 C C . GLY A 1 97 ? 8.410 -3.436 10.800 1.00 73.38 97 GLY A C 1
ATOM 807 O O . GLY A 1 97 ? 9.490 -3.995 10.636 1.00 73.38 97 GLY A O 1
ATOM 808 N N . MET A 1 98 ? 8.305 -2.241 11.392 1.00 61.12 98 MET A N 1
ATOM 809 C CA . MET A 1 98 ? 9.457 -1.485 11.904 1.00 61.12 98 MET A CA 1
ATOM 810 C C . MET A 1 98 ? 10.212 -2.279 12.974 1.00 61.12 98 MET A C 1
ATOM 812 O O . MET A 1 98 ? 11.429 -2.391 12.890 1.00 61.12 98 MET A O 1
ATOM 816 N N . ILE A 1 99 ? 9.509 -2.920 13.916 1.00 55.03 99 ILE A N 1
ATOM 817 C CA . ILE A 1 99 ? 10.141 -3.791 14.926 1.00 55.03 99 ILE A CA 1
ATOM 818 C C . ILE A 1 99 ? 10.967 -4.903 14.257 1.00 55.03 99 ILE A C 1
ATOM 820 O O . ILE A 1 99 ? 12.060 -5.216 14.708 1.00 55.03 99 ILE A O 1
ATOM 824 N N . ARG A 1 100 ? 10.499 -5.470 13.139 1.00 50.41 100 ARG A N 1
ATOM 825 C CA . ARG A 1 100 ? 11.216 -6.536 12.421 1.00 50.41 100 ARG A CA 1
ATOM 826 C C . ARG A 1 100 ? 12.515 -6.073 11.751 1.00 50.41 100 ARG A C 1
ATOM 828 O O . ARG A 1 100 ? 13.423 -6.886 11.601 1.00 50.41 100 ARG A O 1
ATOM 835 N N . HIS A 1 101 ? 12.587 -4.805 11.349 1.00 48.16 101 HIS A N 1
ATOM 836 C CA . HIS A 1 101 ? 13.784 -4.212 10.748 1.00 48.16 101 HIS A CA 1
ATOM 837 C C . HIS A 1 101 ? 14.798 -3.727 11.793 1.00 48.16 101 HIS A C 1
ATOM 839 O O . HIS A 1 101 ? 15.982 -3.785 11.512 1.00 48.16 101 HIS A O 1
ATOM 845 N N . PHE A 1 102 ? 14.361 -3.330 12.995 1.00 47.88 102 PHE A N 1
ATOM 846 C CA . PHE A 1 102 ? 15.253 -2.869 14.075 1.00 47.88 102 PHE A CA 1
ATOM 847 C C . PHE A 1 102 ? 15.727 -3.968 15.044 1.00 47.88 102 PHE A C 1
ATOM 849 O O . PHE A 1 102 ? 16.557 -3.696 15.900 1.00 47.88 102 PHE A O 1
ATOM 856 N N . VAL A 1 103 ? 15.192 -5.191 14.962 1.00 42.47 103 VAL A N 1
ATOM 857 C CA . VAL A 1 103 ? 15.576 -6.320 15.845 1.00 42.47 103 VAL A CA 1
ATOM 858 C C . VAL A 1 103 ? 16.648 -7.227 15.213 1.00 42.47 103 VAL A C 1
ATOM 860 O O . VAL A 1 103 ? 17.121 -8.154 15.859 1.00 42.47 103 VAL A O 1
ATOM 863 N N . ASN A 1 104 ? 17.057 -6.963 13.968 1.00 37.94 104 ASN A N 1
ATOM 864 C CA . ASN A 1 104 ? 18.082 -7.747 13.264 1.00 37.94 104 ASN A CA 1
ATOM 865 C C . ASN A 1 104 ? 19.380 -6.967 12.975 1.00 37.94 104 ASN A C 1
ATOM 867 O O . ASN A 1 104 ? 20.177 -7.448 12.170 1.00 37.94 104 ASN A O 1
ATOM 871 N N . ASP A 1 105 ? 19.582 -5.814 13.621 1.00 36.69 105 ASP A N 1
ATOM 872 C CA . ASP A 1 105 ? 20.842 -5.053 13.599 1.00 36.69 105 ASP A CA 1
ATOM 873 C C . ASP A 1 105 ? 21.581 -5.186 14.940 1.00 36.69 105 ASP A C 1
ATOM 875 O O . ASP A 1 105 ? 20.916 -5.060 15.998 1.00 36.69 105 ASP A O 1
#

Secondary structure (DSSP, 8-state):
--TTGGG-SS------------PPPPTTTTTHHHHH-HHHHHHH---TTTTTT-HHHHHHHHHHTT-S-HHHHHHHHHHTT--HHHHHHHHHHHHHHHHHHHS--

Sequence (105 aa):
MTKEQKKYRRTNVIVIIPIVTFYEAEDYHKKFQLRQHQKLFKRVKIDRKDLIKSHVAVKANAYVSGFVSVNQIEKEAKELDLTEDHKSEIIKIVKAGMIRHFVND

pLDDT: mean 80.22, std 11.75, range [36.69, 94.88]

Radius of gyration: 18.1 Å; chains: 1; bounding box: 47×25×44 Å